Protein AF-A0A168REW3-F1 (afdb_monomer_lite)

Organism: NCBI:txid29557

Radius of gyration: 19.82 Å; chains: 1; bounding box: 59×27×52 Å

Secondary structure (DSSP, 8-state):
-HHHHHHHHHHHHHHHHHHHHHHHHHTHHHH-THHHHHHHHHHHHHHHHHHHHHHHHHHHHTT--------HHHHHHHHHHHHHHHHHHHHHHHHHHTSTT-GGGSHHHHHHH-HHHHHHHHHHHHHHHHHHHHHHHHHHHHHHHHHHHHHHH-

Structure (mmCIF, N/CA/C/O backbone):
data_AF-A0A168REW3-F1
#
_entry.id   AF-A0A168REW3-F1
#
loop_
_atom_site.group_PDB
_atom_site.id
_atom_site.type_symbol
_atom_site.label_atom_id
_atom_site.label_alt_id
_atom_site.label_comp_id
_atom_site.label_asym_id
_atom_site.label_entity_id
_atom_site.label_seq_id
_atom_site.pdbx_PDB_ins_code
_atom_site.Cartn_x
_atom_site.Cartn_y
_atom_site.Cartn_z
_atom_site.occupancy
_atom_site.B_iso_or_equiv
_atom_site.auth_seq_id
_atom_site.auth_comp_id
_atom_site.auth_asym_id
_atom_site.auth_atom_id
_atom_site.pdbx_PDB_model_num
ATOM 1 N N . MET A 1 1 ? -13.658 -4.421 22.763 1.00 52.97 1 MET A N 1
ATOM 2 C CA . MET A 1 1 ? -13.792 -3.219 21.901 1.00 52.97 1 MET A CA 1
ATOM 3 C C . MET A 1 1 ? -12.731 -3.163 20.799 1.00 52.97 1 MET A C 1
ATOM 5 O O . MET A 1 1 ? -13.101 -2.923 19.658 1.00 52.97 1 MET A O 1
ATOM 9 N N . GLU A 1 2 ? -11.450 -3.425 21.090 1.00 62.28 2 GLU A N 1
ATOM 10 C CA . GLU A 1 2 ? -10.376 -3.438 20.073 1.00 62.28 2 GLU A CA 1
ATOM 11 C C . GLU A 1 2 ? -10.539 -4.540 19.018 1.00 62.28 2 GLU A C 1
ATOM 13 O O . GLU A 1 2 ? -10.395 -4.262 17.834 1.00 62.28 2 GLU A O 1
ATOM 18 N N . TYR A 1 3 ? -10.967 -5.745 19.410 1.00 66.31 3 TYR A N 1
ATOM 19 C CA . TYR A 1 3 ? -11.203 -6.851 18.470 1.00 66.31 3 TYR A CA 1
ATOM 20 C C . TYR A 1 3 ? -12.269 -6.532 17.401 1.00 66.31 3 TYR A C 1
ATOM 22 O O . TYR A 1 3 ? -12.079 -6.774 16.212 1.00 66.31 3 TYR A O 1
ATOM 30 N N . GLN A 1 4 ? -13.377 -5.892 17.798 1.00 73.06 4 GLN A N 1
ATOM 31 C CA . GLN A 1 4 ? -14.412 -5.454 16.851 1.00 73.06 4 GLN A CA 1
ATOM 32 C C . GLN A 1 4 ? -13.923 -4.342 15.914 1.00 73.06 4 GLN A C 1
ATOM 34 O O . GLN A 1 4 ? -14.399 -4.231 14.784 1.00 73.06 4 GLN A O 1
ATOM 39 N N . PHE A 1 5 ? -12.992 -3.504 16.376 1.00 75.44 5 PHE A N 1
ATOM 40 C CA . PHE A 1 5 ? -12.370 -2.483 15.543 1.00 75.44 5 PHE A CA 1
ATOM 41 C C . PHE A 1 5 ? -11.399 -3.115 14.537 1.00 75.44 5 PHE A C 1
ATOM 43 O O . PHE A 1 5 ? -11.507 -2.823 13.350 1.00 75.44 5 PHE A O 1
ATOM 50 N N . ALA A 1 6 ? -10.550 -4.050 14.971 1.00 74.69 6 ALA A N 1
ATOM 51 C CA . ALA A 1 6 ? -9.638 -4.792 14.100 1.00 74.69 6 ALA A CA 1
ATOM 52 C C . ALA A 1 6 ? -10.386 -5.526 12.971 1.00 74.69 6 ALA A C 1
ATOM 54 O O . ALA A 1 6 ? -10.040 -5.367 11.803 1.00 74.69 6 ALA A O 1
ATOM 55 N N . ASN A 1 7 ? -11.490 -6.216 13.280 1.00 81.50 7 ASN A N 1
ATOM 56 C CA . ASN A 1 7 ? -12.309 -6.882 12.259 1.00 81.50 7 ASN A CA 1
ATOM 57 C C . ASN A 1 7 ? -12.913 -5.904 11.238 1.00 81.50 7 ASN A C 1
ATOM 59 O O . ASN A 1 7 ? -13.035 -6.234 10.059 1.00 81.50 7 ASN A O 1
ATOM 63 N N . LYS A 1 8 ? -13.284 -4.687 11.660 1.00 83.44 8 LYS A N 1
ATOM 64 C CA . LYS A 1 8 ? -13.751 -3.643 10.733 1.00 83.44 8 LYS A CA 1
ATOM 65 C C . LYS A 1 8 ? -12.624 -3.139 9.833 1.00 83.44 8 LYS A C 1
ATOM 67 O O . LYS A 1 8 ? -12.863 -2.962 8.643 1.00 83.44 8 LYS A O 1
ATOM 72 N N . VAL A 1 9 ? -11.422 -2.946 10.380 1.00 83.69 9 VAL A N 1
ATOM 73 C CA . VAL A 1 9 ? -10.236 -2.551 9.603 1.00 83.69 9 VAL A CA 1
ATOM 74 C C . VAL A 1 9 ? -9.932 -3.596 8.531 1.00 83.69 9 VAL A C 1
ATOM 76 O O . VAL A 1 9 ? -9.789 -3.225 7.373 1.00 83.69 9 VAL A O 1
ATOM 79 N N . VAL A 1 10 ? -9.928 -4.889 8.875 1.00 86.44 10 VAL A N 1
ATOM 80 C CA . VAL A 1 10 ? -9.691 -5.982 7.912 1.00 86.44 10 VAL A CA 1
ATOM 81 C C . VAL A 1 10 ? -10.729 -5.978 6.786 1.00 86.44 10 VAL A C 1
ATOM 83 O O . VAL A 1 10 ? -10.368 -6.095 5.620 1.00 86.44 10 VAL A O 1
ATOM 86 N N . LYS A 1 11 ? -12.019 -5.793 7.098 1.00 87.69 11 LYS A N 1
ATOM 87 C CA . LYS A 1 11 ? -13.067 -5.717 6.063 1.00 87.69 11 LYS A CA 1
ATOM 88 C C . LYS A 1 11 ? -12.868 -4.531 5.119 1.00 87.69 11 LYS A C 1
ATOM 90 O O . LYS A 1 11 ? -12.957 -4.698 3.909 1.00 87.69 11 LYS A O 1
ATOM 95 N N . ILE A 1 12 ? -12.586 -3.348 5.668 1.00 88.50 12 ILE A N 1
ATOM 96 C CA . ILE A 1 12 ? -12.313 -2.141 4.872 1.00 88.50 12 ILE A CA 1
ATOM 97 C C . ILE A 1 12 ? -11.069 -2.348 4.012 1.00 88.50 12 ILE A C 1
ATOM 99 O O . ILE A 1 12 ? -11.073 -1.978 2.844 1.00 88.50 12 ILE A O 1
ATOM 103 N N . TYR A 1 13 ? -10.039 -2.978 4.573 1.00 88.81 13 TYR A N 1
ATOM 104 C CA . TYR A 1 13 ? -8.816 -3.311 3.868 1.00 88.81 13 TYR A CA 1
ATOM 105 C C . TYR A 1 13 ? -9.076 -4.216 2.662 1.00 88.81 13 TYR A C 1
ATOM 107 O O . TYR A 1 13 ? -8.641 -3.891 1.568 1.00 88.81 13 TYR A O 1
ATOM 115 N N . LEU A 1 14 ? -9.841 -5.299 2.821 1.00 89.44 14 LEU A N 1
ATOM 116 C CA . LEU A 1 14 ? -10.166 -6.202 1.710 1.00 89.44 14 LEU A CA 1
ATOM 117 C C . LEU A 1 14 ? -10.931 -5.493 0.587 1.00 89.44 14 LEU A C 1
ATOM 119 O O . LEU A 1 14 ? -10.592 -5.656 -0.583 1.00 89.44 14 LEU A O 1
ATOM 123 N N . ILE A 1 15 ? -11.927 -4.676 0.940 1.00 90.62 15 ILE A N 1
ATOM 124 C CA . ILE A 1 15 ? -12.692 -3.889 -0.037 1.00 90.62 15 ILE A CA 1
ATOM 125 C C . ILE A 1 15 ? -11.769 -2.897 -0.756 1.00 90.62 15 ILE A C 1
ATOM 127 O O . ILE A 1 15 ? -11.807 -2.793 -1.978 1.00 90.62 15 ILE A O 1
ATOM 131 N N . TRP A 1 16 ? -10.912 -2.200 -0.009 1.00 88.88 16 TRP A N 1
ATOM 132 C CA . TRP A 1 16 ? -9.939 -1.257 -0.556 1.00 88.88 16 TRP A CA 1
ATOM 133 C C . TRP A 1 16 ? -8.962 -1.938 -1.518 1.00 88.88 16 TRP A C 1
ATOM 135 O O . TRP A 1 16 ? -8.756 -1.455 -2.628 1.00 88.88 16 TRP A O 1
ATOM 145 N N . THR A 1 17 ? -8.403 -3.081 -1.125 1.00 90.31 17 THR A N 1
ATOM 146 C CA . THR A 1 17 ? -7.491 -3.867 -1.958 1.00 90.31 17 THR A CA 1
ATOM 147 C C . THR A 1 17 ? -8.173 -4.327 -3.241 1.00 90.31 17 THR A C 1
ATOM 149 O O . THR A 1 17 ? -7.580 -4.201 -4.305 1.00 90.31 17 THR A O 1
ATOM 152 N N . LEU A 1 18 ? -9.429 -4.782 -3.182 1.00 90.56 18 LEU A N 1
ATOM 153 C CA . LEU A 1 18 ? -10.188 -5.152 -4.381 1.00 90.56 18 LEU A CA 1
ATOM 154 C C . LEU A 1 18 ? -10.409 -3.961 -5.319 1.00 90.56 18 LEU A C 1
ATOM 156 O O . LEU A 1 18 ? -10.175 -4.087 -6.517 1.00 90.56 18 LEU A O 1
ATOM 160 N N . ILE A 1 19 ? -10.801 -2.801 -4.784 1.00 90.75 19 ILE A N 1
ATOM 161 C CA . ILE A 1 19 ? -11.002 -1.583 -5.584 1.00 90.75 19 ILE A CA 1
ATOM 162 C C . ILE A 1 19 ? -9.716 -1.219 -6.330 1.00 90.75 19 ILE A C 1
ATOM 164 O O . ILE A 1 19 ? -9.742 -1.017 -7.541 1.00 90.75 19 ILE A O 1
ATOM 168 N N . TRP A 1 20 ? -8.581 -1.180 -5.633 1.00 89.06 20 TRP A N 1
ATOM 169 C CA . TRP A 1 20 ? -7.310 -0.817 -6.258 1.00 89.06 20 TRP A CA 1
ATOM 170 C C . TRP A 1 20 ? -6.755 -1.892 -7.182 1.00 89.06 20 TRP A C 1
ATOM 172 O O . TRP A 1 20 ? -6.177 -1.542 -8.204 1.00 89.06 20 TRP A O 1
ATOM 182 N N . ALA A 1 21 ? -6.972 -3.174 -6.891 1.00 86.94 21 ALA A N 1
ATOM 183 C CA . ALA A 1 21 ? -6.612 -4.250 -7.808 1.00 86.94 21 ALA A CA 1
ATOM 184 C C . ALA A 1 21 ? -7.369 -4.121 -9.140 1.00 86.94 21 ALA A C 1
ATOM 186 O O . ALA A 1 21 ? -6.761 -4.258 -10.197 1.00 86.94 21 ALA A O 1
ATOM 187 N N . VAL A 1 22 ? -8.664 -3.781 -9.099 1.00 88.62 22 VAL A N 1
ATOM 188 C CA . VAL A 1 22 ? -9.464 -3.518 -10.308 1.00 88.62 22 VAL A CA 1
ATOM 189 C C . VAL A 1 22 ? -8.978 -2.262 -11.033 1.00 88.62 22 VAL A C 1
ATOM 191 O O . VAL A 1 22 ? -8.849 -2.290 -12.252 1.00 88.62 22 VAL A O 1
ATOM 194 N N . ILE A 1 23 ? -8.664 -1.181 -10.308 1.00 87.50 23 ILE A N 1
ATOM 195 C CA . ILE A 1 23 ? -8.119 0.048 -10.910 1.00 87.50 23 ILE A CA 1
ATOM 196 C C . ILE A 1 23 ? -6.778 -0.235 -11.594 1.00 87.50 23 ILE A C 1
ATOM 198 O O . ILE A 1 23 ? -6.606 0.118 -12.749 1.00 87.50 23 ILE A O 1
ATOM 202 N N . PHE A 1 24 ? -5.828 -0.901 -10.937 1.00 84.75 24 PHE A N 1
ATOM 203 C CA . PHE A 1 24 ? -4.556 -1.244 -11.581 1.00 84.75 24 PHE A CA 1
ATOM 204 C C . PHE A 1 24 ? -4.739 -2.240 -12.731 1.00 84.75 24 PHE A C 1
ATOM 206 O O . PHE A 1 24 ? -4.022 -2.151 -13.723 1.00 84.75 24 PHE A O 1
ATOM 213 N N . GLY A 1 25 ? -5.733 -3.127 -12.640 1.00 83.62 25 GLY A N 1
ATOM 214 C CA . GLY A 1 25 ? -6.105 -4.043 -13.714 1.00 83.62 25 GLY A CA 1
ATOM 215 C C . GLY A 1 25 ? -6.730 -3.350 -14.924 1.00 83.62 25 GLY A C 1
ATOM 216 O O . GLY A 1 25 ? -6.542 -3.812 -16.042 1.00 83.62 25 GLY A O 1
ATOM 217 N N . SER A 1 26 ? -7.415 -2.214 -14.766 1.00 84.00 26 SER A N 1
ATOM 218 C CA . SER A 1 26 ? -7.930 -1.465 -15.921 1.00 84.00 26 SER A CA 1
ATOM 219 C C . SER A 1 26 ? -6.816 -0.771 -16.714 1.00 84.00 26 SER A C 1
ATOM 221 O O . SER A 1 26 ? -6.962 -0.563 -17.917 1.00 84.00 26 SER A O 1
ATOM 223 N N . PHE A 1 27 ? -5.668 -0.503 -16.083 1.00 80.38 27 PHE A N 1
ATOM 224 C CA . PHE A 1 27 ? -4.451 -0.026 -16.750 1.00 80.38 27 PHE A CA 1
ATOM 225 C C . PHE A 1 27 ? -3.636 -1.145 -17.419 1.00 80.38 27 PHE A C 1
ATOM 227 O O . PHE A 1 27 ? -2.532 -0.886 -17.901 1.00 80.38 27 PHE A O 1
ATOM 234 N N . TYR A 1 28 ? -4.181 -2.364 -17.503 1.00 70.81 28 TYR A N 1
ATOM 235 C CA . TYR A 1 28 ? -3.519 -3.517 -18.111 1.00 70.81 28 TYR A CA 1
ATOM 236 C C . TYR A 1 28 ? -2.994 -3.237 -19.527 1.00 70.81 28 TYR A C 1
ATOM 238 O O . TYR A 1 28 ? -1.849 -3.554 -19.834 1.00 70.81 28 TYR A O 1
ATOM 246 N N . PHE A 1 29 ? -3.783 -2.544 -20.352 1.00 63.28 29 PHE A N 1
ATOM 247 C CA . PHE A 1 29 ? -3.401 -2.177 -21.722 1.00 63.28 29 PHE A CA 1
ATOM 248 C C . PHE A 1 29 ? -2.190 -1.236 -21.823 1.00 63.28 29 PHE A C 1
ATOM 250 O O . PHE A 1 29 ? -1.594 -1.135 -22.891 1.00 63.28 29 PHE A O 1
ATOM 257 N N . LEU A 1 30 ? -1.847 -0.511 -20.754 1.00 61.34 30 LEU A N 1
ATOM 258 C CA . LEU A 1 30 ? -0.810 0.523 -20.777 1.00 61.34 30 LEU A CA 1
ATOM 259 C C . LEU A 1 30 ? 0.529 0.050 -20.196 1.00 61.34 30 LEU A C 1
ATOM 261 O O . LEU A 1 30 ? 1.566 0.599 -20.560 1.00 61.34 30 LEU A O 1
ATOM 265 N N . LEU A 1 31 ? 0.520 -0.908 -19.264 1.00 62.84 31 LEU A N 1
ATOM 266 C CA . LEU A 1 31 ? 1.654 -1.161 -18.361 1.00 62.84 31 LEU A CA 1
ATOM 267 C C . LEU A 1 31 ? 1.824 -2.652 -17.961 1.00 62.84 31 LEU A C 1
ATOM 269 O O . LEU A 1 31 ? 2.554 -2.947 -17.012 1.00 62.84 31 LEU A O 1
ATOM 273 N N . ASP A 1 32 ? 1.199 -3.582 -18.700 1.00 66.44 32 ASP A N 1
ATOM 274 C CA . ASP A 1 32 ? 1.231 -5.048 -18.505 1.00 66.44 32 ASP A CA 1
ATOM 275 C C . ASP A 1 32 ? 0.651 -5.546 -17.151 1.00 66.44 32 ASP A C 1
ATOM 277 O O . ASP A 1 32 ? 0.369 -4.774 -16.231 1.00 66.44 32 ASP A O 1
ATOM 281 N N . GLU A 1 33 ? 0.482 -6.872 -16.986 1.00 71.31 33 GLU A N 1
ATOM 282 C CA . GLU A 1 33 ? -0.067 -7.521 -15.760 1.00 71.31 33 GLU A CA 1
ATOM 283 C C . GLU A 1 33 ? 0.762 -7.228 -14.497 1.00 71.31 33 GLU A C 1
ATOM 285 O O . GLU A 1 33 ? 0.324 -7.408 -13.355 1.00 71.31 33 GLU A O 1
ATOM 290 N N . SER A 1 34 ? 1.988 -6.760 -14.711 1.00 78.19 34 SER A N 1
ATOM 291 C CA . SER A 1 34 ? 3.006 -6.565 -13.694 1.00 78.19 34 SER A CA 1
ATOM 292 C C . SER A 1 34 ? 2.630 -5.521 -12.627 1.00 78.19 34 SER A C 1
ATOM 294 O O . SER A 1 34 ? 3.030 -5.663 -11.469 1.00 78.19 34 SER A O 1
ATOM 296 N N . LEU A 1 35 ? 1.764 -4.554 -12.960 1.00 80.06 35 LEU A N 1
ATOM 297 C CA . LEU A 1 35 ? 1.217 -3.577 -12.008 1.00 80.06 35 LEU A CA 1
ATOM 298 C C . LEU A 1 35 ? 0.334 -4.216 -10.934 1.00 80.06 35 LEU A C 1
ATOM 300 O O . LEU A 1 35 ? 0.455 -3.912 -9.745 1.00 80.06 35 LEU A O 1
ATOM 304 N N . VAL A 1 36 ? -0.590 -5.079 -11.364 1.00 85.31 36 VAL A N 1
ATOM 305 C CA . VAL A 1 36 ? -1.555 -5.730 -10.471 1.00 85.31 36 VAL A CA 1
ATOM 306 C C . VAL A 1 36 ? -0.810 -6.668 -9.539 1.00 85.31 36 VAL A C 1
ATOM 308 O O . VAL A 1 36 ? -1.048 -6.654 -8.332 1.00 85.31 36 VAL A O 1
ATOM 311 N N . LEU A 1 37 ? 0.146 -7.425 -10.081 1.00 83.62 37 LEU A N 1
ATOM 312 C CA . LEU A 1 37 ? 1.009 -8.302 -9.298 1.00 83.62 37 LEU A CA 1
ATOM 313 C C . LEU A 1 37 ? 1.827 -7.515 -8.270 1.00 83.62 37 LEU A C 1
ATOM 315 O O . LEU A 1 37 ? 1.815 -7.874 -7.093 1.00 83.62 37 LEU A O 1
ATOM 319 N N . GLY A 1 38 ? 2.465 -6.412 -8.674 1.00 84.88 38 GLY A N 1
ATOM 320 C CA . GLY A 1 38 ? 3.209 -5.538 -7.765 1.00 84.88 38 GLY A CA 1
ATOM 321 C C . GLY A 1 38 ? 2.343 -5.064 -6.598 1.00 84.88 38 GLY A C 1
ATOM 322 O O . GLY A 1 38 ? 2.699 -5.260 -5.432 1.00 84.88 38 GLY A O 1
ATOM 323 N N . PHE A 1 39 ? 1.158 -4.528 -6.901 1.00 89.19 39 PHE A N 1
ATOM 324 C CA . PHE A 1 39 ? 0.199 -4.090 -5.889 1.00 89.19 39 PHE A CA 1
ATOM 325 C C . PHE A 1 39 ? -0.254 -5.220 -4.956 1.00 89.19 39 PHE A C 1
ATOM 327 O O . PHE A 1 39 ? -0.211 -5.054 -3.735 1.00 89.19 39 PHE A O 1
ATOM 334 N 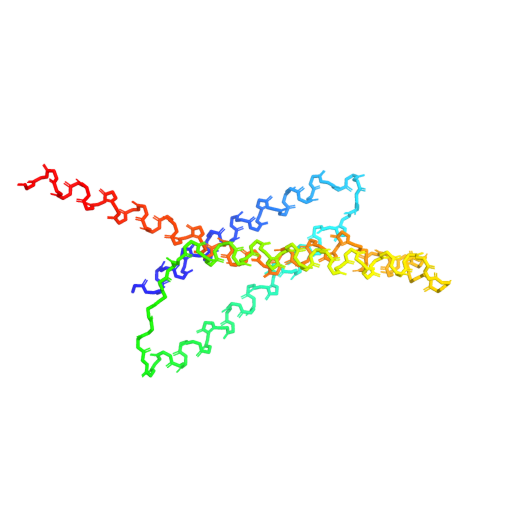N . LEU A 1 40 ? -0.680 -6.362 -5.503 1.00 88.69 40 LEU A N 1
ATOM 335 C CA . LEU A 1 40 ? -1.203 -7.483 -4.720 1.00 88.69 40 LEU A CA 1
ATOM 336 C C . LEU A 1 40 ? -0.141 -8.088 -3.800 1.00 88.69 40 LEU A C 1
ATOM 338 O O . LEU A 1 40 ? -0.451 -8.397 -2.650 1.00 88.69 40 LEU A O 1
ATOM 342 N N . ILE A 1 41 ? 1.108 -8.203 -4.261 1.00 87.62 41 ILE A N 1
ATOM 343 C CA . ILE A 1 41 ? 2.230 -8.661 -3.429 1.00 87.62 41 ILE A CA 1
ATOM 344 C C . ILE A 1 41 ? 2.459 -7.676 -2.279 1.00 87.62 41 ILE A C 1
ATOM 346 O O . ILE A 1 41 ? 2.557 -8.089 -1.121 1.00 87.62 41 ILE A O 1
ATOM 350 N N . GLY A 1 42 ? 2.488 -6.372 -2.571 1.00 87.56 42 GLY A N 1
ATOM 351 C CA . GLY A 1 42 ? 2.626 -5.335 -1.549 1.00 87.56 42 GLY A CA 1
ATOM 352 C C . GLY A 1 42 ? 1.498 -5.383 -0.517 1.00 87.56 42 GLY A C 1
ATOM 353 O O . GLY A 1 42 ? 1.750 -5.335 0.687 1.00 87.56 42 GLY A O 1
ATOM 354 N N . ALA A 1 43 ? 0.258 -5.542 -0.977 1.00 88.44 43 ALA A N 1
ATOM 355 C CA . ALA A 1 43 ? -0.921 -5.666 -0.128 1.00 88.44 43 ALA A CA 1
ATOM 356 C C . ALA A 1 43 ? -0.871 -6.931 0.752 1.00 88.44 43 ALA A C 1
ATOM 358 O O . ALA A 1 43 ? -1.030 -6.860 1.972 1.00 88.44 43 ALA A O 1
ATOM 359 N N . ALA A 1 44 ? -0.567 -8.092 0.173 1.00 87.75 44 ALA A N 1
ATOM 360 C CA . ALA A 1 44 ? -0.417 -9.334 0.928 1.00 87.75 44 ALA A CA 1
ATOM 361 C C . ALA A 1 44 ? 0.651 -9.201 2.026 1.00 87.75 44 ALA A C 1
ATOM 363 O O . ALA A 1 44 ? 0.424 -9.585 3.175 1.00 87.75 44 ALA A O 1
ATOM 364 N N . LEU A 1 45 ? 1.784 -8.576 1.706 1.00 87.62 45 LEU A N 1
ATOM 365 C CA . LEU A 1 45 ? 2.859 -8.336 2.661 1.00 87.62 45 LEU A CA 1
ATOM 366 C C . LEU A 1 45 ? 2.430 -7.361 3.771 1.00 87.62 45 LEU A C 1
ATOM 368 O O . LEU A 1 45 ? 2.717 -7.606 4.944 1.00 87.62 45 LEU A O 1
ATOM 372 N N . ALA A 1 46 ? 1.671 -6.309 3.445 1.00 87.38 46 ALA A N 1
ATOM 373 C CA . ALA A 1 46 ? 1.084 -5.406 4.438 1.00 87.38 46 ALA A CA 1
ATOM 374 C C . ALA A 1 46 ? 0.164 -6.145 5.420 1.00 87.38 46 ALA A C 1
ATOM 376 O O . ALA A 1 46 ? 0.224 -5.909 6.630 1.00 87.38 46 ALA A O 1
ATOM 377 N N . TYR A 1 47 ? -0.663 -7.060 4.909 1.00 86.25 47 TYR A N 1
ATOM 378 C CA . TYR A 1 47 ? -1.553 -7.888 5.718 1.00 86.25 47 TYR A CA 1
ATOM 379 C C . TYR A 1 47 ? -0.774 -8.816 6.661 1.00 86.25 47 TYR A C 1
ATOM 381 O O . TYR A 1 47 ? -1.093 -8.905 7.849 1.00 86.25 47 TYR A O 1
ATOM 389 N N . VAL A 1 48 ? 0.295 -9.451 6.173 1.00 83.38 48 VAL A N 1
ATOM 390 C CA . VAL A 1 48 ? 1.188 -10.276 7.004 1.00 83.38 48 VAL A CA 1
ATOM 391 C C . VAL A 1 48 ? 1.855 -9.434 8.093 1.00 83.38 48 VAL A C 1
ATOM 393 O O . VAL A 1 48 ? 1.793 -9.803 9.267 1.00 83.38 48 VAL A O 1
ATOM 396 N N . ILE A 1 49 ? 2.425 -8.273 7.746 1.00 82.25 49 ILE A N 1
ATOM 397 C CA . ILE A 1 49 ? 3.021 -7.344 8.721 1.00 82.25 49 ILE A CA 1
ATOM 398 C C . ILE A 1 49 ? 1.996 -6.944 9.780 1.00 82.25 49 ILE A C 1
ATOM 400 O O . ILE A 1 49 ? 2.331 -6.877 10.962 1.00 82.25 49 ILE A O 1
ATOM 404 N N . PHE A 1 50 ? 0.754 -6.664 9.384 1.00 80.75 50 PHE A N 1
ATOM 405 C CA . PHE A 1 50 ? -0.294 -6.327 10.336 1.00 80.75 50 PHE A CA 1
ATOM 406 C C . PHE A 1 50 ? -0.583 -7.476 11.298 1.00 80.75 50 PHE A C 1
ATOM 408 O O . PHE A 1 50 ? -0.622 -7.242 12.502 1.00 80.75 50 PHE A O 1
ATOM 415 N N . ASN A 1 51 ? -0.741 -8.704 10.805 1.00 76.56 51 ASN A N 1
ATOM 416 C CA . ASN A 1 51 ? -0.982 -9.856 11.671 1.00 76.56 51 ASN A CA 1
ATOM 417 C C . ASN A 1 51 ? 0.182 -10.084 12.643 1.00 76.56 51 ASN A C 1
ATOM 419 O O . ASN A 1 51 ? -0.055 -10.290 13.832 1.00 76.56 51 ASN A O 1
ATOM 423 N N . LEU A 1 52 ? 1.428 -9.939 12.183 1.00 76.19 52 LEU A N 1
ATOM 424 C CA . LEU A 1 52 ? 2.614 -10.003 13.044 1.00 76.19 52 LEU A CA 1
ATOM 425 C C . LEU A 1 52 ? 2.622 -8.887 14.098 1.00 76.19 52 LEU A C 1
ATOM 427 O O . LEU A 1 52 ? 2.888 -9.138 15.277 1.00 76.19 52 LEU A O 1
ATOM 431 N N . LYS A 1 53 ? 2.278 -7.655 13.705 1.00 75.62 53 LYS A N 1
ATOM 432 C CA . LYS A 1 53 ? 2.112 -6.527 14.632 1.00 75.62 53 LYS A CA 1
ATOM 433 C C . LYS A 1 53 ? 0.994 -6.786 15.629 1.00 75.62 53 LYS A C 1
ATOM 435 O O . LYS A 1 53 ? 1.162 -6.475 16.794 1.00 75.62 53 LYS A O 1
ATOM 440 N N . GLN A 1 54 ? -0.124 -7.369 15.217 1.00 70.06 54 GLN A N 1
ATOM 441 C CA . GLN A 1 54 ? -1.235 -7.658 16.115 1.00 70.06 54 GLN A CA 1
ATOM 442 C C . GLN A 1 54 ? -0.883 -8.784 17.092 1.00 70.06 54 GLN A C 1
ATOM 444 O O . GLN A 1 54 ? -1.236 -8.695 18.262 1.00 70.06 54 GLN A O 1
ATOM 449 N N . MET A 1 55 ? -0.153 -9.812 16.652 1.00 69.44 55 MET A N 1
ATOM 450 C CA . MET A 1 55 ? 0.360 -10.875 17.521 1.00 69.44 55 MET A CA 1
ATOM 451 C C . MET A 1 55 ? 1.327 -10.324 18.574 1.00 69.44 55 MET A C 1
ATOM 453 O O . MET A 1 55 ? 1.143 -10.574 19.763 1.00 69.44 55 MET A O 1
ATOM 457 N N . THR A 1 56 ? 2.308 -9.519 18.156 1.00 69.62 56 THR A N 1
ATOM 458 C CA . THR A 1 56 ? 3.258 -8.863 19.074 1.00 69.62 56 THR A CA 1
ATOM 459 C C . THR A 1 56 ? 2.562 -7.862 19.992 1.00 69.62 56 THR A C 1
ATOM 461 O O . THR A 1 56 ? 2.819 -7.847 21.191 1.00 69.62 56 THR A O 1
ATOM 464 N N . LEU A 1 57 ? 1.622 -7.073 19.472 1.00 63.06 57 LEU A N 1
ATOM 465 C CA . LEU A 1 57 ? 0.829 -6.134 20.258 1.00 63.06 57 LEU A CA 1
ATOM 466 C C . LEU A 1 57 ? -0.060 -6.867 21.264 1.00 63.06 57 LEU A C 1
ATOM 468 O O . LEU A 1 57 ? -0.126 -6.429 22.396 1.00 63.06 57 LEU A O 1
ATOM 472 N N . ASN A 1 58 ? -0.702 -7.982 20.918 1.00 63.19 58 ASN A N 1
ATOM 473 C CA . ASN A 1 58 ? -1.492 -8.774 21.868 1.00 63.19 58 ASN A CA 1
ATOM 474 C C . ASN A 1 58 ? -0.602 -9.400 22.955 1.00 63.19 58 ASN A C 1
ATOM 476 O O . ASN A 1 58 ? -0.990 -9.434 24.121 1.00 63.19 58 ASN A O 1
ATOM 480 N N . TRP A 1 59 ? 0.608 -9.835 22.593 1.00 65.25 59 TRP A N 1
ATOM 481 C CA . TRP A 1 59 ? 1.610 -10.319 23.544 1.00 65.25 59 TRP A CA 1
ATOM 482 C C . TRP A 1 59 ? 2.048 -9.218 24.528 1.00 65.25 59 TRP A C 1
ATOM 484 O O . TRP A 1 59 ? 2.115 -9.459 25.731 1.00 65.25 59 TRP A O 1
ATOM 494 N N . VAL A 1 60 ? 2.246 -7.987 24.043 1.00 56.22 60 VAL A N 1
ATOM 495 C CA . VAL A 1 60 ? 2.636 -6.820 24.858 1.00 56.22 60 VAL A CA 1
ATOM 496 C C . VAL A 1 60 ? 1.454 -6.195 25.618 1.00 56.22 60 VAL A C 1
ATOM 498 O O . VAL A 1 60 ? 1.605 -5.781 26.762 1.00 56.22 60 VAL A O 1
ATOM 501 N N . LEU A 1 61 ? 0.261 -6.113 25.027 1.00 51.06 61 LEU A N 1
ATOM 502 C CA . LEU A 1 61 ? -0.948 -5.522 25.623 1.00 51.06 61 LEU A CA 1
ATOM 503 C C . LEU A 1 61 ? -1.567 -6.409 26.700 1.00 51.06 61 LEU A C 1
ATOM 505 O O . LEU A 1 61 ? -2.250 -5.877 27.577 1.00 51.06 61 LEU A O 1
ATOM 509 N N . ASN A 1 62 ? -1.249 -7.709 26.721 1.00 54.38 62 ASN A N 1
ATOM 510 C CA . ASN A 1 62 ? -1.412 -8.525 27.926 1.00 54.38 62 ASN A CA 1
ATOM 511 C C . ASN A 1 62 ? -0.686 -7.918 29.146 1.00 54.38 62 ASN A C 1
ATOM 513 O O . ASN A 1 62 ? -0.950 -8.337 30.268 1.00 54.38 62 ASN A O 1
ATOM 517 N N . GLN A 1 63 ? 0.167 -6.900 28.957 1.00 51.25 63 GLN A N 1
ATOM 518 C CA . GLN A 1 63 ? 0.833 -6.165 30.028 1.00 51.25 63 GLN A CA 1
ATOM 519 C C . GLN A 1 63 ? 0.379 -4.704 30.241 1.00 51.25 63 GLN A C 1
ATOM 521 O O . GLN A 1 63 ? 0.715 -4.162 31.291 1.00 51.25 63 GLN A O 1
ATOM 526 N N . LYS A 1 64 ? -0.384 -4.037 29.346 1.00 44.72 64 LYS A N 1
ATOM 527 C CA . LYS A 1 64 ? -0.978 -2.686 29.593 1.00 44.72 64 LYS A CA 1
ATOM 528 C C . LYS A 1 64 ? -1.923 -2.211 28.474 1.00 44.72 64 LYS A C 1
ATOM 530 O O . LYS A 1 64 ? -1.648 -2.427 27.307 1.00 44.72 64 LYS A O 1
ATOM 535 N N . LYS A 1 65 ? -2.992 -1.467 28.815 1.00 42.88 65 LYS A N 1
ATOM 536 C CA . LYS A 1 65 ? -3.965 -0.870 27.864 1.00 42.88 65 LYS A CA 1
ATOM 537 C C . LYS A 1 65 ? -3.396 0.369 27.153 1.00 42.88 65 LYS A C 1
ATOM 539 O O . LYS A 1 65 ? -3.326 1.436 27.760 1.00 42.88 65 LYS A O 1
ATOM 544 N N . PHE A 1 66 ? -3.069 0.270 25.865 1.00 44.06 66 PHE A N 1
ATOM 545 C CA . PHE A 1 66 ? -2.666 1.420 25.045 1.00 44.06 66 PHE A CA 1
ATOM 546 C C . PHE A 1 66 ? -3.865 1.985 24.268 1.00 44.06 66 PHE A C 1
ATOM 548 O O . PHE A 1 66 ? -4.608 1.240 23.643 1.00 44.06 66 PHE A O 1
ATOM 555 N N . ARG A 1 67 ? -4.078 3.308 24.286 1.00 45.38 67 ARG A N 1
ATOM 556 C CA . ARG A 1 67 ? -5.146 3.968 23.510 1.00 45.38 67 ARG A CA 1
ATOM 557 C C . ARG A 1 67 ? -4.533 4.779 22.373 1.00 45.38 67 ARG A C 1
ATOM 559 O O . ARG A 1 67 ? -3.909 5.807 22.614 1.00 45.38 67 ARG A O 1
ATOM 566 N N . PHE A 1 68 ? -4.745 4.346 21.132 1.00 46.66 68 PHE A N 1
ATOM 567 C CA . PHE A 1 68 ? -4.312 5.089 19.946 1.00 46.66 68 PHE A CA 1
ATOM 568 C C . PHE A 1 68 ? -5.254 6.280 19.699 1.00 46.66 68 PHE A C 1
ATOM 570 O O . PHE A 1 68 ? -6.454 6.094 19.489 1.00 46.66 68 PHE A O 1
ATOM 577 N N . LYS A 1 69 ? -4.731 7.513 19.734 1.00 45.53 69 LYS A N 1
ATOM 578 C CA . LYS A 1 69 ? -5.502 8.737 19.457 1.00 45.53 69 LYS A CA 1
ATOM 579 C C . LYS A 1 69 ? -5.080 9.293 18.100 1.00 45.53 69 LYS A C 1
ATOM 581 O O . LYS A 1 69 ? -3.962 9.767 17.934 1.00 45.53 69 LYS A O 1
ATOM 586 N N . LEU A 1 70 ? -5.980 9.219 17.123 1.00 46.78 70 LEU A N 1
ATOM 587 C CA . LEU A 1 70 ? -5.728 9.734 15.780 1.00 46.78 70 LEU A CA 1
ATOM 588 C C . LEU A 1 70 ? -5.746 11.259 15.750 1.00 46.78 70 LEU A C 1
ATOM 590 O O . LEU A 1 70 ? -6.748 11.893 16.088 1.00 46.78 70 LEU A O 1
ATOM 594 N N . ASN A 1 71 ? -4.631 11.826 15.301 1.00 60.12 71 ASN A N 1
ATOM 595 C CA . ASN A 1 71 ? -4.462 13.245 15.028 1.00 60.12 71 ASN A CA 1
ATOM 596 C C . ASN A 1 71 ? -4.376 13.445 13.506 1.00 60.12 71 ASN A C 1
ATOM 598 O O . ASN A 1 71 ? -3.770 12.620 12.822 1.00 60.12 71 ASN A O 1
ATOM 602 N N . SER A 1 72 ? -4.943 14.527 12.966 1.00 58.75 72 SER A N 1
ATOM 603 C CA . SER A 1 72 ? -4.886 14.862 11.528 1.00 58.75 72 SER A CA 1
ATOM 604 C C . SER A 1 72 ? -3.450 14.926 10.995 1.00 58.75 72 SER A C 1
ATOM 606 O O . SER A 1 72 ? -3.197 14.607 9.836 1.00 58.75 72 SER A O 1
ATOM 608 N N . ARG A 1 73 ? -2.490 15.222 11.879 1.00 67.12 73 ARG A N 1
ATOM 609 C CA . ARG A 1 73 ? -1.047 15.157 11.611 1.00 67.12 73 ARG A CA 1
ATOM 610 C C . ARG A 1 73 ? -0.575 13.787 11.116 1.00 67.12 73 ARG A C 1
ATOM 612 O O . ARG A 1 73 ? 0.318 13.734 10.285 1.00 67.12 73 ARG A O 1
ATOM 619 N N . PHE A 1 74 ? -1.177 12.688 11.573 1.00 65.44 74 PHE A N 1
ATOM 620 C CA . PHE A 1 74 ? -0.785 11.336 11.156 1.00 65.44 74 PHE A CA 1
ATOM 621 C C . PHE A 1 74 ? -1.080 11.081 9.672 1.00 65.44 74 PHE A C 1
ATOM 623 O O . PHE A 1 74 ? -0.288 10.465 8.968 1.00 65.44 74 PHE A O 1
ATOM 630 N N . LEU A 1 75 ? -2.208 11.605 9.190 1.00 66.38 75 LEU A N 1
ATOM 631 C CA . LEU A 1 75 ? -2.642 11.488 7.800 1.00 66.38 75 LEU A CA 1
ATOM 632 C C . LEU A 1 75 ? -1.744 12.338 6.880 1.00 66.38 75 LEU A C 1
ATOM 634 O O . LEU A 1 75 ? -1.345 11.891 5.809 1.00 66.38 75 LEU A O 1
ATOM 638 N N . LEU A 1 76 ? -1.338 13.520 7.349 1.00 72.69 76 LEU A N 1
ATOM 639 C CA . LEU A 1 76 ? -0.384 14.381 6.649 1.00 72.69 76 LEU A CA 1
ATOM 640 C C . LEU A 1 76 ? 1.020 13.748 6.583 1.00 72.69 76 LEU A C 1
ATOM 642 O O . LEU A 1 76 ? 1.619 13.709 5.513 1.00 72.69 76 LEU A O 1
ATOM 646 N N . ILE A 1 77 ? 1.510 13.169 7.687 1.00 74.69 77 ILE A N 1
ATOM 647 C CA . ILE A 1 77 ? 2.785 12.425 7.725 1.00 74.69 77 ILE A CA 1
ATOM 648 C C . ILE A 1 77 ? 2.761 11.237 6.755 1.00 74.69 77 ILE A C 1
ATOM 650 O O . ILE A 1 77 ? 3.749 10.988 6.071 1.00 74.69 77 ILE A O 1
ATOM 654 N N . PHE A 1 78 ? 1.637 10.522 6.657 1.00 71.25 78 PHE A N 1
ATOM 655 C CA . PHE A 1 78 ? 1.483 9.429 5.698 1.00 71.25 78 PHE A CA 1
ATOM 656 C C . PHE A 1 78 ? 1.676 9.902 4.249 1.00 71.25 78 PHE A C 1
ATOM 658 O O . PHE A 1 78 ? 2.461 9.303 3.516 1.00 71.25 78 PHE A O 1
ATOM 665 N N . PHE A 1 79 ? 1.016 10.992 3.846 1.00 76.06 79 PHE A N 1
ATOM 666 C CA . PHE A 1 79 ? 1.164 11.533 2.492 1.00 76.06 79 PHE A CA 1
ATOM 667 C C . PHE A 1 79 ? 2.567 12.077 2.216 1.00 76.06 79 PHE A C 1
ATOM 669 O O . PHE A 1 79 ? 3.094 11.851 1.130 1.00 76.06 79 PHE A O 1
ATOM 676 N N . ILE A 1 80 ? 3.200 12.727 3.197 1.00 81.44 80 ILE A N 1
ATOM 677 C CA . ILE A 1 80 ? 4.598 13.161 3.075 1.00 81.44 80 ILE A CA 1
ATOM 678 C C . ILE A 1 80 ? 5.516 11.953 2.861 1.00 81.44 80 ILE A C 1
ATOM 680 O O . ILE A 1 80 ? 6.329 11.968 1.942 1.00 81.44 80 ILE A O 1
ATOM 684 N N . ASN A 1 81 ? 5.361 10.885 3.648 1.00 73.56 81 ASN A N 1
ATOM 685 C CA . ASN A 1 81 ? 6.172 9.677 3.495 1.00 73.56 81 ASN A CA 1
ATOM 686 C C . ASN A 1 81 ? 5.975 9.027 2.120 1.00 73.56 81 ASN A C 1
ATOM 688 O O . ASN A 1 81 ? 6.956 8.641 1.493 1.00 73.56 81 ASN A O 1
ATOM 692 N N . MET A 1 82 ? 4.734 8.955 1.625 1.00 74.88 82 MET A N 1
ATOM 693 C CA . MET A 1 82 ? 4.445 8.483 0.265 1.00 74.88 82 MET A CA 1
ATOM 694 C C . MET A 1 82 ? 5.171 9.321 -0.792 1.00 74.88 82 MET A C 1
ATOM 696 O O . MET A 1 82 ? 5.763 8.765 -1.713 1.00 74.88 82 MET A O 1
ATOM 700 N N . LEU A 1 83 ? 5.152 10.648 -0.651 1.00 80.12 83 LEU A N 1
ATOM 701 C CA . LEU A 1 83 ? 5.765 11.569 -1.605 1.00 80.12 83 LEU A CA 1
ATOM 702 C C . LEU A 1 83 ? 7.297 11.487 -1.579 1.00 80.12 83 LEU A C 1
ATOM 704 O O . LEU A 1 83 ? 7.927 11.476 -2.635 1.00 80.12 83 LEU A O 1
ATOM 708 N N . ILE A 1 84 ? 7.900 11.347 -0.394 1.00 79.50 84 ILE A N 1
ATOM 709 C CA . ILE A 1 84 ? 9.347 11.135 -0.240 1.00 79.50 84 ILE A CA 1
ATOM 710 C C . ILE A 1 84 ? 9.758 9.809 -0.884 1.00 79.50 84 ILE A C 1
ATOM 712 O O . ILE A 1 84 ? 10.689 9.791 -1.686 1.00 79.50 84 ILE A O 1
ATOM 716 N N . ILE A 1 85 ? 9.049 8.715 -0.585 1.00 76.44 85 ILE A N 1
ATOM 717 C CA . ILE A 1 85 ? 9.329 7.397 -1.175 1.00 76.44 85 ILE A CA 1
ATOM 718 C C . ILE A 1 85 ? 9.200 7.460 -2.700 1.00 76.44 85 ILE A C 1
ATOM 720 O O . ILE A 1 85 ? 10.091 6.987 -3.401 1.00 76.44 85 ILE A O 1
ATOM 724 N N . ALA A 1 86 ? 8.148 8.099 -3.222 1.00 74.94 86 ALA A N 1
ATOM 725 C CA . ALA A 1 86 ? 7.960 8.282 -4.659 1.00 74.94 86 ALA A CA 1
ATOM 726 C C . ALA A 1 86 ? 9.110 9.081 -5.297 1.00 74.94 86 ALA A C 1
ATOM 728 O O . ALA A 1 86 ? 9.613 8.695 -6.349 1.00 74.94 86 ALA A O 1
ATOM 729 N N . THR A 1 87 ? 9.569 10.149 -4.638 1.00 77.62 87 THR A N 1
ATOM 730 C CA . THR A 1 87 ? 10.686 10.981 -5.114 1.00 77.62 87 THR A CA 1
ATOM 731 C C . THR A 1 87 ? 12.006 10.209 -5.126 1.00 77.62 87 THR A C 1
ATOM 733 O O . THR A 1 87 ? 12.736 10.252 -6.114 1.00 77.62 87 THR A O 1
ATOM 736 N N . ILE A 1 88 ? 12.312 9.469 -4.056 1.00 78.69 88 ILE A N 1
ATOM 737 C CA . ILE A 1 88 ? 13.533 8.653 -3.964 1.00 78.69 88 ILE A CA 1
ATOM 738 C C . ILE A 1 88 ? 13.526 7.562 -5.035 1.00 78.69 88 ILE A C 1
ATOM 740 O O . ILE A 1 88 ? 14.531 7.367 -5.716 1.00 78.69 88 ILE A O 1
ATOM 744 N N . LEU A 1 89 ? 12.392 6.879 -5.214 1.00 74.38 89 LEU A N 1
ATOM 745 C CA . LEU A 1 89 ? 12.240 5.883 -6.269 1.00 74.38 89 LEU A CA 1
ATOM 746 C C . LEU A 1 89 ? 12.466 6.512 -7.639 1.00 74.38 89 LEU A C 1
ATOM 748 O O . LEU A 1 89 ? 13.283 6.004 -8.398 1.00 74.38 89 LEU A O 1
ATOM 752 N N . TYR A 1 90 ? 11.822 7.642 -7.931 1.00 77.75 90 TYR A N 1
ATOM 753 C CA . TYR A 1 90 ? 12.014 8.365 -9.187 1.00 77.75 90 TYR A CA 1
ATOM 754 C C . TYR A 1 90 ? 13.493 8.683 -9.461 1.00 77.75 90 TYR A C 1
ATOM 756 O O . TYR A 1 90 ? 13.978 8.431 -10.563 1.00 77.75 90 TYR A O 1
ATOM 764 N N . LEU A 1 91 ? 14.235 9.161 -8.455 1.00 77.62 91 LEU A N 1
ATOM 765 C CA . LEU A 1 91 ? 15.666 9.450 -8.588 1.00 77.62 91 LEU A CA 1
ATOM 766 C C . LEU A 1 91 ? 16.500 8.191 -8.863 1.00 77.62 91 LEU A C 1
ATOM 768 O O . LEU A 1 91 ? 17.329 8.206 -9.772 1.00 77.62 91 LEU A O 1
ATOM 772 N N . LEU A 1 92 ? 16.268 7.094 -8.134 1.00 76.75 92 LEU A N 1
ATOM 773 C CA . LEU A 1 92 ? 16.964 5.820 -8.368 1.00 76.75 92 LEU A CA 1
ATOM 774 C C . LEU A 1 92 ? 16.731 5.297 -9.788 1.00 76.75 92 LEU A C 1
ATOM 776 O O . LEU A 1 92 ? 17.651 4.799 -10.435 1.00 76.75 92 LEU A O 1
ATOM 780 N N . LEU A 1 93 ? 15.508 5.439 -10.290 1.00 71.25 93 LEU A N 1
ATOM 781 C CA . LEU A 1 93 ? 15.137 5.017 -11.635 1.00 71.25 93 LEU A CA 1
ATOM 782 C C . LEU A 1 93 ? 15.799 5.882 -12.700 1.00 71.25 93 LEU A C 1
ATOM 784 O O . LEU A 1 93 ? 16.326 5.350 -13.672 1.00 71.25 93 LEU A O 1
ATOM 788 N N . TRP A 1 94 ? 15.809 7.200 -12.505 1.00 76.19 94 TRP A N 1
ATOM 789 C CA . TRP A 1 94 ? 16.468 8.130 -13.415 1.00 76.19 94 TRP A CA 1
ATOM 790 C C . TRP A 1 94 ? 17.976 7.857 -13.511 1.00 76.19 94 TRP A C 1
ATOM 792 O O . TRP A 1 94 ? 18.533 7.858 -14.608 1.00 76.19 94 TRP A O 1
ATOM 802 N N . ILE A 1 95 ? 18.623 7.532 -12.387 1.00 79.62 95 ILE A N 1
ATOM 803 C CA . ILE A 1 95 ? 20.035 7.122 -12.355 1.00 79.62 95 ILE A CA 1
ATOM 804 C C . ILE A 1 95 ? 20.234 5.794 -13.101 1.00 79.62 95 ILE A C 1
ATOM 806 O O . ILE A 1 95 ? 21.109 5.701 -13.960 1.00 79.62 95 ILE A O 1
ATOM 810 N N . ASN A 1 96 ? 19.413 4.775 -12.825 1.00 73.69 96 ASN A N 1
ATOM 811 C CA . ASN A 1 96 ? 19.565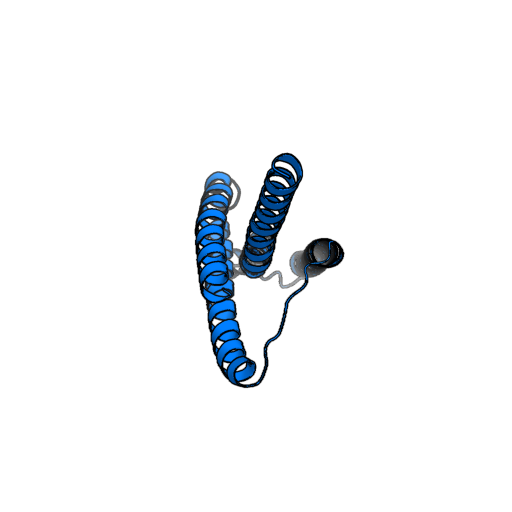 3.447 -13.431 1.00 73.69 96 ASN A CA 1
ATOM 812 C C . ASN A 1 96 ? 19.258 3.423 -14.936 1.00 73.69 96 ASN A C 1
ATOM 814 O O . ASN A 1 96 ? 19.922 2.695 -15.678 1.00 73.69 96 ASN A O 1
ATOM 818 N N . LEU A 1 97 ? 18.297 4.231 -15.400 1.00 73.19 97 LEU A N 1
ATOM 819 C CA . LEU A 1 97 ? 17.959 4.368 -16.821 1.00 73.19 97 LEU A CA 1
ATOM 820 C C . LEU A 1 97 ? 19.107 4.973 -17.633 1.00 73.19 97 LEU A C 1
ATOM 822 O O . LEU A 1 97 ? 19.340 4.539 -18.760 1.00 73.19 97 LEU A O 1
ATOM 826 N N . ASN A 1 98 ? 19.828 5.932 -17.047 1.00 77.88 98 ASN A N 1
ATOM 827 C CA . ASN A 1 98 ? 20.971 6.601 -17.672 1.00 77.88 98 ASN A CA 1
ATOM 828 C C . ASN A 1 98 ? 22.306 5.874 -17.437 1.00 77.88 98 ASN A C 1
ATOM 830 O O . ASN A 1 98 ? 23.345 6.322 -17.923 1.00 77.88 98 ASN A O 1
ATOM 834 N N . SER A 1 99 ? 22.307 4.767 -16.689 1.00 79.69 99 SER A N 1
ATOM 835 C CA . SER A 1 99 ? 23.519 3.991 -16.443 1.00 79.69 99 SER A CA 1
ATOM 836 C C . SER A 1 99 ? 23.906 3.162 -17.676 1.00 79.69 99 SER A C 1
ATOM 838 O O . SER A 1 99 ? 23.048 2.647 -18.397 1.00 79.69 99 SER A O 1
ATOM 840 N N . LEU A 1 100 ? 25.213 2.996 -17.903 1.00 70.06 100 LEU A N 1
ATOM 841 C CA . LEU A 1 100 ? 25.753 2.182 -19.002 1.00 70.06 100 LEU A CA 1
ATOM 842 C C . LEU A 1 100 ? 25.276 0.717 -18.934 1.00 70.06 100 LEU A C 1
ATOM 844 O O . LEU A 1 100 ? 24.992 0.109 -19.966 1.00 70.06 100 LEU A O 1
ATOM 848 N N . ASN A 1 101 ? 25.104 0.191 -17.717 1.00 74.12 101 ASN A N 1
ATOM 849 C CA . ASN A 1 101 ? 24.592 -1.150 -17.437 1.00 74.12 101 ASN A CA 1
ATOM 850 C C . ASN A 1 101 ? 23.123 -1.084 -17.014 1.00 74.12 101 ASN A C 1
ATOM 852 O O . ASN A 1 101 ? 22.773 -1.431 -15.890 1.00 74.12 101 ASN A O 1
ATOM 856 N N . ASN A 1 102 ? 22.267 -0.600 -17.913 1.00 71.25 102 ASN A N 1
ATOM 857 C CA . ASN A 1 102 ? 20.838 -0.482 -17.653 1.00 71.25 102 ASN A CA 1
ATOM 858 C C . ASN A 1 102 ? 20.210 -1.879 -17.410 1.00 71.25 102 ASN A C 1
ATOM 860 O O . ASN A 1 102 ? 20.081 -2.654 -18.366 1.00 71.25 102 ASN A O 1
ATOM 864 N N . PRO A 1 103 ? 19.773 -2.194 -16.171 1.00 66.94 103 PRO A N 1
ATOM 865 C CA . PRO A 1 103 ? 19.225 -3.508 -15.835 1.00 66.94 103 PRO A CA 1
ATOM 866 C C . PRO A 1 103 ? 17.865 -3.754 -16.500 1.00 66.94 103 PRO A C 1
ATOM 868 O O . PRO A 1 103 ? 17.453 -4.895 -16.654 1.00 66.94 103 PRO A O 1
ATOM 871 N N . TYR A 1 104 ? 17.172 -2.709 -16.957 1.00 67.81 104 TYR A N 1
ATOM 872 C CA . TYR A 1 104 ? 15.844 -2.794 -17.570 1.00 67.81 104 TYR A CA 1
ATOM 873 C C . TYR A 1 104 ? 15.862 -3.247 -19.038 1.00 67.81 104 TYR A C 1
ATOM 875 O O . TYR A 1 104 ? 14.798 -3.354 -19.650 1.00 67.81 104 TYR A O 1
ATOM 883 N N . LYS A 1 105 ? 17.047 -3.499 -19.615 1.00 70.31 105 LYS A N 1
ATOM 884 C CA . LYS A 1 105 ? 17.180 -4.080 -20.960 1.00 70.31 105 LYS A CA 1
ATOM 885 C C . LYS A 1 105 ? 16.763 -5.548 -21.004 1.00 70.31 105 LYS A C 1
ATOM 887 O O . LYS A 1 105 ? 16.242 -5.987 -22.025 1.00 70.31 105 LYS A O 1
ATOM 892 N N . GLU A 1 106 ? 16.955 -6.293 -19.918 1.00 74.69 106 GLU A N 1
ATOM 893 C CA . GLU A 1 106 ? 16.499 -7.680 -19.846 1.00 74.69 106 GLU A CA 1
ATOM 894 C C . GLU A 1 106 ? 15.047 -7.763 -19.368 1.00 74.69 106 GLU A C 1
ATOM 896 O O . GLU A 1 106 ? 14.620 -7.085 -18.428 1.00 74.69 106 GLU A O 1
ATOM 901 N N . THR A 1 107 ? 14.280 -8.646 -20.001 1.00 70.31 107 THR A N 1
ATOM 902 C CA . THR A 1 107 ? 12.830 -8.786 -19.819 1.00 70.31 107 THR A CA 1
ATOM 903 C C . THR A 1 107 ? 12.437 -9.106 -18.373 1.00 70.31 107 THR A C 1
ATOM 905 O O . THR A 1 107 ? 11.425 -8.609 -17.883 1.00 70.31 107 THR A O 1
ATOM 908 N N . ILE A 1 108 ? 13.255 -9.892 -17.665 1.00 69.44 108 ILE A N 1
ATOM 909 C CA . ILE A 1 108 ? 12.988 -10.338 -16.286 1.00 69.44 108 ILE A CA 1
ATOM 910 C C . ILE A 1 108 ? 13.101 -9.168 -15.299 1.00 69.44 108 ILE A C 1
ATOM 912 O O . ILE A 1 108 ? 12.204 -8.943 -14.481 1.00 69.44 108 ILE A O 1
ATOM 916 N N . TYR A 1 109 ? 14.174 -8.382 -15.403 1.00 70.06 109 TYR A N 1
ATOM 917 C CA . TYR A 1 109 ? 14.374 -7.192 -14.577 1.00 70.06 109 TYR A CA 1
ATOM 918 C C . TYR A 1 109 ? 13.396 -6.079 -14.947 1.00 70.06 109 TYR A C 1
ATOM 920 O O . TYR A 1 109 ? 12.951 -5.344 -14.068 1.00 70.06 109 TYR A O 1
ATOM 928 N N . ARG A 1 110 ? 12.983 -5.987 -16.218 1.00 68.44 110 ARG A N 1
ATOM 929 C CA . ARG A 1 110 ? 11.920 -5.065 -16.628 1.00 68.44 110 ARG A CA 1
ATOM 930 C C . ARG A 1 110 ? 10.604 -5.386 -15.930 1.00 68.44 110 ARG A C 1
ATOM 932 O O . ARG A 1 110 ? 9.963 -4.467 -15.463 1.00 68.44 110 ARG A O 1
ATOM 939 N N . LEU A 1 111 ? 10.212 -6.651 -15.797 1.00 66.69 111 LEU A N 1
ATOM 940 C CA . LEU A 1 111 ? 8.947 -7.019 -15.143 1.00 66.69 111 LEU A CA 1
ATOM 941 C C . LEU A 1 111 ? 8.959 -6.827 -13.620 1.00 66.69 111 LEU A C 1
ATOM 943 O O . LEU A 1 111 ? 7.914 -6.592 -13.023 1.00 66.69 111 LEU A O 1
ATOM 947 N N . THR A 1 112 ? 10.115 -6.925 -12.969 1.00 66.00 112 THR A N 1
ATOM 948 C CA . THR A 1 112 ? 10.209 -6.883 -11.496 1.00 66.00 112 THR A CA 1
ATOM 949 C C . THR A 1 112 ? 10.645 -5.528 -10.955 1.00 66.00 112 THR A C 1
ATOM 951 O O . THR A 1 112 ? 10.129 -5.077 -9.935 1.00 66.00 112 THR A O 1
ATOM 954 N N . LEU A 1 113 ? 11.572 -4.859 -11.638 1.00 70.50 113 LEU A N 1
ATOM 955 C CA . LEU A 1 113 ? 12.204 -3.628 -11.169 1.00 70.50 113 LEU A CA 1
ATOM 956 C C . LEU A 1 113 ? 11.685 -2.382 -11.890 1.00 70.50 113 LEU A C 1
ATOM 958 O O . LEU A 1 113 ? 12.211 -1.292 -11.647 1.00 70.50 113 LEU A O 1
ATOM 962 N N . TYR A 1 114 ? 10.670 -2.505 -12.759 1.00 74.56 114 TYR A N 1
ATOM 963 C CA . TYR A 1 114 ? 10.111 -1.320 -13.400 1.00 74.56 114 TYR A CA 1
ATOM 964 C C . TYR A 1 114 ? 9.591 -0.330 -12.348 1.00 74.56 114 TYR A C 1
ATOM 966 O O . TYR A 1 114 ? 8.925 -0.742 -11.390 1.00 74.56 114 TYR A O 1
ATOM 974 N N . PRO A 1 115 ? 9.810 0.978 -12.560 1.00 72.19 115 PRO A N 1
ATOM 975 C CA . PRO A 1 115 ? 9.279 2.049 -11.730 1.00 72.19 115 PRO A CA 1
ATOM 976 C C . PRO A 1 115 ? 7.857 1.855 -11.218 1.00 72.19 115 PRO A C 1
ATOM 978 O O . PRO A 1 115 ? 7.576 1.988 -10.026 1.00 72.19 115 PRO A O 1
ATOM 981 N N . SER A 1 116 ? 6.953 1.536 -12.139 1.00 76.81 116 SER A N 1
ATOM 982 C CA . SER A 1 116 ? 5.530 1.438 -11.867 1.00 76.81 116 SER A CA 1
ATOM 983 C C . SER A 1 116 ? 5.209 0.262 -10.949 1.00 76.81 116 SER A C 1
ATOM 985 O O . SER A 1 116 ? 4.291 0.350 -10.138 1.00 76.81 116 SER A O 1
ATOM 987 N N . ASN A 1 117 ? 6.000 -0.807 -11.009 1.00 80.56 117 ASN A N 1
ATOM 988 C CA . ASN A 1 117 ? 5.797 -2.014 -10.212 1.00 80.56 117 ASN A CA 1
ATOM 989 C C . ASN A 1 117 ? 6.291 -1.809 -8.786 1.00 80.56 117 ASN A C 1
ATOM 991 O O . ASN A 1 117 ? 5.631 -2.211 -7.832 1.00 80.56 117 ASN A O 1
ATOM 995 N N . ILE A 1 118 ? 7.398 -1.083 -8.621 1.00 81.25 118 ILE A N 1
ATOM 996 C CA . ILE A 1 118 ? 7.874 -0.680 -7.296 1.00 81.25 118 ILE A CA 1
ATOM 997 C C . ILE A 1 118 ? 6.900 0.328 -6.663 1.00 81.25 118 ILE A C 1
ATOM 999 O O . ILE A 1 118 ? 6.608 0.251 -5.467 1.00 81.25 118 ILE A O 1
ATOM 1003 N N . PHE A 1 119 ? 6.341 1.248 -7.454 1.00 82.69 119 PHE A N 1
ATOM 1004 C CA . PHE A 1 119 ? 5.333 2.195 -6.977 1.00 82.69 119 PHE A CA 1
ATOM 1005 C C . PHE A 1 119 ? 4.036 1.496 -6.545 1.00 82.69 119 PHE A C 1
ATOM 1007 O O . PHE A 1 119 ? 3.535 1.726 -5.447 1.00 82.69 119 PHE A O 1
ATOM 1014 N N . THR A 1 120 ? 3.505 0.596 -7.371 1.00 87.12 120 THR A N 1
ATOM 1015 C CA . THR A 1 120 ? 2.303 -0.179 -7.030 1.00 87.12 120 THR A CA 1
ATOM 1016 C C . THR A 1 120 ? 2.540 -1.097 -5.835 1.00 87.12 120 THR A C 1
ATOM 1018 O O . THR A 1 120 ? 1.694 -1.152 -4.943 1.00 87.12 120 THR A O 1
ATOM 1021 N N . PHE A 1 121 ? 3.712 -1.730 -5.739 1.00 86.75 121 PHE A N 1
ATOM 1022 C CA . PHE A 1 121 ? 4.123 -2.503 -4.568 1.00 86.75 121 PHE A CA 1
ATOM 1023 C C . PHE A 1 121 ? 4.166 -1.660 -3.293 1.00 86.75 121 PHE A C 1
ATOM 1025 O O . PHE A 1 121 ? 3.569 -2.035 -2.285 1.00 86.75 121 PHE A O 1
ATOM 1032 N N . THR A 1 122 ? 4.829 -0.503 -3.319 1.00 84.62 122 THR A N 1
ATOM 1033 C CA . THR A 1 122 ? 4.917 0.381 -2.144 1.00 84.62 122 THR A CA 1
ATOM 1034 C C . THR A 1 122 ? 3.552 0.940 -1.749 1.00 84.62 122 THR A C 1
ATOM 1036 O O . THR A 1 122 ? 3.233 0.992 -0.560 1.00 84.62 122 THR A O 1
ATOM 1039 N N . PHE A 1 123 ? 2.701 1.268 -2.722 1.00 86.62 123 PHE A N 1
ATOM 1040 C CA . PHE A 1 123 ? 1.312 1.647 -2.477 1.00 86.62 123 PHE A CA 1
ATOM 1041 C C . PHE A 1 123 ? 0.511 0.504 -1.831 1.00 86.62 123 PHE A C 1
ATOM 1043 O O . PHE A 1 123 ? -0.178 0.720 -0.830 1.00 86.62 123 PHE A O 1
ATOM 1050 N N . GLY A 1 124 ? 0.657 -0.725 -2.333 1.00 87.19 124 GLY A N 1
ATOM 1051 C CA . GLY A 1 124 ? 0.091 -1.933 -1.730 1.00 87.19 124 GLY A CA 1
ATOM 1052 C C . GLY A 1 124 ? 0.570 -2.137 -0.293 1.00 87.19 124 GLY A C 1
ATOM 105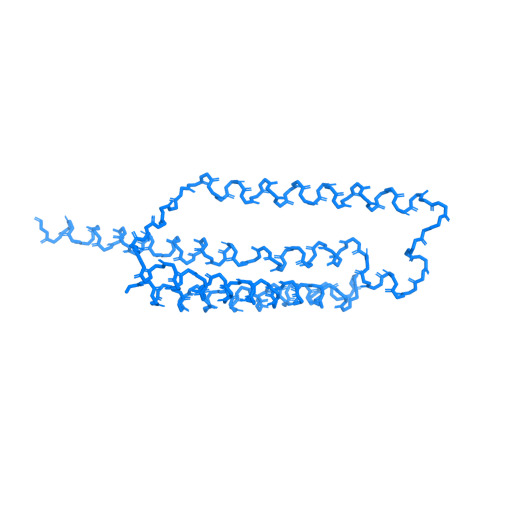3 O O . GLY A 1 124 ? -0.243 -2.353 0.602 1.00 87.19 124 GLY A O 1
ATOM 1054 N N . LEU A 1 125 ? 1.863 -1.954 -0.032 1.00 86.06 125 LEU A N 1
ATOM 1055 C CA . LEU A 1 125 ? 2.461 -2.088 1.298 1.00 86.06 125 LEU A CA 1
ATOM 1056 C C . LEU A 1 125 ? 1.894 -1.069 2.302 1.00 86.06 125 LEU A C 1
ATOM 1058 O O . LEU A 1 125 ? 1.685 -1.370 3.479 1.00 86.06 125 LEU A O 1
ATOM 1062 N N . LEU A 1 126 ? 1.610 0.145 1.834 1.00 84.75 126 LEU A N 1
ATOM 1063 C CA . LEU A 1 126 ? 1.139 1.259 2.657 1.00 84.75 126 LEU A CA 1
ATOM 1064 C C . LEU A 1 126 ? -0.392 1.346 2.764 1.00 84.75 126 LEU A C 1
ATOM 1066 O O . LEU A 1 126 ? -0.907 2.038 3.649 1.00 84.75 126 LEU A O 1
ATOM 1070 N N . SER A 1 127 ? -1.122 0.588 1.942 1.00 85.62 127 SER A N 1
ATOM 1071 C CA . SER A 1 127 ? -2.592 0.545 1.905 1.00 85.62 127 SER A CA 1
ATOM 1072 C C . SER A 1 127 ? -3.239 0.191 3.252 1.00 85.62 127 SER A C 1
ATOM 1074 O O . SER A 1 127 ? -4.340 0.648 3.565 1.00 85.62 127 SER A O 1
ATOM 1076 N N . TRP A 1 128 ? -2.529 -0.544 4.110 1.00 82.69 128 TRP A N 1
ATOM 1077 C CA . TRP A 1 128 ? -3.011 -0.889 5.445 1.00 82.69 128 TRP A CA 1
ATOM 1078 C C . TRP A 1 128 ? -3.229 0.340 6.344 1.00 82.69 128 TRP A C 1
ATOM 1080 O O . TRP A 1 128 ? -4.227 0.435 7.063 1.00 82.69 128 TRP A O 1
ATOM 1090 N N . ASN A 1 129 ? -2.331 1.328 6.271 1.00 81.06 129 ASN A N 1
ATOM 1091 C CA . ASN A 1 129 ? -2.457 2.563 7.051 1.00 81.06 129 ASN A CA 1
ATOM 1092 C C . ASN A 1 129 ? -3.711 3.350 6.644 1.00 81.06 129 ASN A C 1
ATOM 1094 O O . ASN A 1 129 ? -4.390 3.918 7.501 1.00 81.06 129 ASN A O 1
ATOM 1098 N N . LEU A 1 130 ? -4.055 3.330 5.353 1.00 80.12 130 LEU A N 1
ATOM 1099 C CA . LEU A 1 130 ? -5.279 3.941 4.837 1.00 80.12 130 LEU A CA 1
ATOM 1100 C C . LEU A 1 130 ? -6.527 3.223 5.356 1.00 80.12 130 LEU A C 1
ATOM 1102 O O . LEU A 1 130 ? -7.462 3.886 5.803 1.00 80.12 130 LEU A O 1
ATOM 1106 N N . ALA A 1 131 ? -6.530 1.890 5.399 1.00 84.00 131 ALA A N 1
ATOM 1107 C CA . ALA A 1 131 ? -7.651 1.136 5.962 1.00 84.00 131 ALA A CA 1
ATOM 1108 C C . ALA A 1 131 ? -7.881 1.453 7.452 1.00 84.00 131 ALA A C 1
ATOM 1110 O O . ALA A 1 131 ? -9.025 1.663 7.866 1.00 84.00 131 ALA A O 1
ATOM 1111 N N . ILE A 1 132 ? -6.812 1.571 8.252 1.00 79.94 132 ILE A N 1
ATOM 1112 C CA . ILE A 1 132 ? -6.907 2.013 9.655 1.00 79.94 132 ILE A CA 1
ATOM 1113 C C . ILE A 1 132 ? -7.499 3.424 9.741 1.00 79.94 132 ILE A C 1
ATOM 1115 O O . ILE A 1 132 ? -8.378 3.679 10.573 1.00 79.94 132 ILE A O 1
ATOM 1119 N N . LEU A 1 133 ? -7.029 4.346 8.898 1.00 80.06 133 LEU A N 1
ATOM 1120 C CA . LEU A 1 133 ? -7.500 5.730 8.875 1.00 80.06 133 LEU A CA 1
ATOM 1121 C C . LEU A 1 133 ? -8.993 5.813 8.544 1.00 80.06 133 LEU A C 1
ATOM 1123 O O . LEU A 1 133 ? -9.746 6.445 9.288 1.00 80.06 133 LEU A O 1
ATOM 1127 N N . ILE A 1 134 ? -9.435 5.120 7.493 1.00 81.62 134 ILE A N 1
ATOM 1128 C CA . ILE A 1 134 ? -10.840 5.068 7.069 1.00 81.62 134 ILE A CA 1
ATOM 1129 C C . ILE A 1 134 ? -11.709 4.474 8.183 1.00 81.62 134 ILE A C 1
ATOM 1131 O O . ILE A 1 134 ? -12.698 5.087 8.592 1.00 81.62 134 ILE A O 1
ATOM 1135 N N . ALA A 1 135 ? -11.320 3.324 8.742 1.00 82.75 135 ALA A N 1
ATOM 1136 C CA . ALA A 1 135 ? -12.060 2.674 9.825 1.00 82.75 135 ALA A CA 1
ATOM 1137 C C . ALA A 1 135 ? -12.225 3.588 11.045 1.00 82.75 135 ALA A C 1
ATOM 1139 O O . ALA A 1 135 ? -13.282 3.634 11.682 1.00 82.75 135 ALA A O 1
ATOM 1140 N N . SER A 1 136 ? -11.181 4.345 11.363 1.00 77.44 136 SER A N 1
ATOM 1141 C CA . SER A 1 136 ? -11.185 5.274 12.485 1.00 77.44 136 SER A CA 1
ATOM 1142 C C . SER A 1 136 ? -12.028 6.515 12.229 1.00 77.44 136 SER A C 1
ATOM 1144 O O . SER A 1 136 ? -12.711 6.991 13.136 1.00 77.44 136 SER A O 1
ATOM 1146 N N . PHE A 1 137 ? -12.017 7.032 11.001 1.00 79.94 137 PHE A N 1
ATOM 1147 C CA . PHE A 1 137 ? -12.868 8.147 10.603 1.00 79.94 137 PHE A CA 1
ATOM 1148 C C . PHE A 1 137 ? -14.353 7.766 10.678 1.00 79.94 137 PHE A C 1
ATOM 1150 O O . PHE A 1 137 ? -15.152 8.503 11.259 1.00 79.94 137 PHE A O 1
ATOM 1157 N N . ILE A 1 138 ? -14.711 6.569 10.198 1.00 81.94 138 ILE A N 1
ATOM 1158 C CA . ILE A 1 138 ? -16.067 6.004 10.311 1.00 81.94 138 ILE A CA 1
ATOM 1159 C C . ILE A 1 138 ? -16.476 5.844 11.781 1.00 81.94 138 ILE A C 1
ATOM 1161 O O . ILE A 1 138 ? -17.612 6.124 12.159 1.00 81.94 138 ILE A O 1
ATOM 1165 N N . LYS A 1 139 ? -15.555 5.403 12.644 1.00 80.50 139 LYS A N 1
ATOM 1166 C CA . LYS A 1 139 ? -15.826 5.287 14.080 1.00 80.50 139 LYS A CA 1
ATOM 1167 C C . LYS A 1 139 ? -16.107 6.656 14.712 1.00 80.50 139 LYS A C 1
ATOM 1169 O O . LYS A 1 139 ? -17.120 6.813 15.386 1.00 80.50 139 LYS A O 1
ATOM 1174 N N . LYS A 1 140 ? -15.256 7.651 14.446 1.00 80.56 140 LYS A N 1
ATOM 1175 C CA . LYS A 1 140 ? -15.377 9.008 15.004 1.00 80.56 140 LYS A CA 1
ATOM 1176 C C . LYS A 1 140 ? -16.652 9.728 14.550 1.00 80.56 140 LYS A C 1
ATOM 1178 O O . LYS A 1 140 ? -17.253 10.459 15.330 1.00 80.56 140 LYS A O 1
ATOM 1183 N N . THR A 1 141 ? -17.062 9.540 13.298 1.00 78.75 141 THR A N 1
ATOM 1184 C CA . THR A 1 141 ? -18.306 10.122 12.764 1.00 78.75 141 THR A CA 1
ATOM 1185 C C . THR A 1 141 ? -19.545 9.500 13.406 1.00 78.75 141 THR A C 1
ATOM 1187 O O . THR A 1 141 ? -20.449 10.237 13.793 1.00 78.75 141 THR A O 1
ATOM 1190 N N . LYS A 1 142 ? -19.557 8.178 13.630 1.00 80.44 142 LYS A N 1
ATOM 1191 C CA . LYS A 1 142 ? -20.639 7.507 14.374 1.00 80.44 142 LYS A CA 1
ATOM 1192 C C . LYS A 1 142 ? -20.742 7.967 15.829 1.00 80.44 142 LYS A C 1
ATOM 1194 O O . LYS A 1 142 ? -21.846 8.201 16.302 1.00 80.44 142 LYS A O 1
ATOM 1199 N N . GLU A 1 143 ? -19.614 8.124 16.520 1.00 79.56 143 GLU A N 1
ATOM 1200 C CA . GLU A 1 143 ? -19.593 8.614 17.909 1.00 79.56 143 GLU A CA 1
ATOM 1201 C C . GLU A 1 143 ? -20.136 10.049 18.024 1.00 79.56 143 GLU A C 1
ATOM 1203 O O . GLU A 1 143 ? -20.885 10.345 18.949 1.00 79.56 143 GLU A O 1
ATOM 1208 N N . ARG A 1 144 ? -19.825 10.929 17.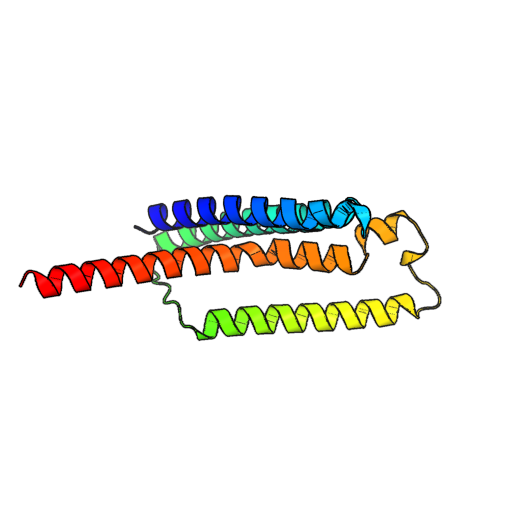060 1.00 73.50 144 ARG A N 1
ATOM 1209 C CA . ARG A 1 144 ? -20.398 12.287 17.003 1.00 73.50 144 ARG A CA 1
ATOM 1210 C C . ARG A 1 144 ? -21.907 12.269 16.774 1.00 73.50 144 ARG A C 1
ATOM 1212 O O . ARG A 1 144 ? -22.630 12.861 17.561 1.00 73.50 144 ARG A O 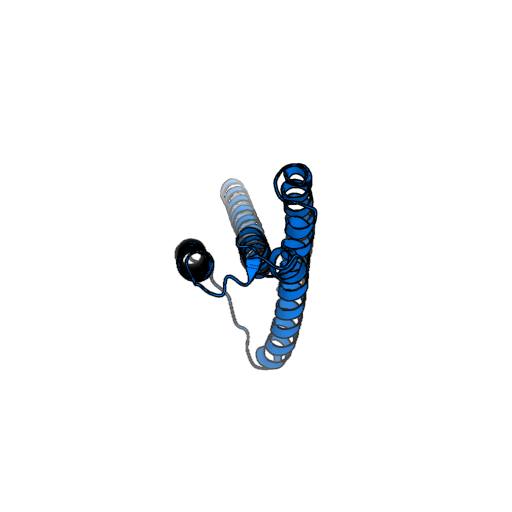1
ATOM 1219 N N . SER A 1 145 ? -22.369 11.526 15.766 1.00 74.31 145 SER A N 1
ATOM 1220 C CA . SER A 1 145 ? -23.801 11.408 15.467 1.00 74.31 145 SER A CA 1
ATOM 1221 C C . SER A 1 145 ? -24.606 10.883 16.656 1.00 74.31 145 SER A C 1
ATOM 1223 O O . SER A 1 145 ? -25.719 11.349 16.869 1.00 74.31 145 SER A O 1
ATOM 1225 N N . PHE A 1 146 ? -24.056 9.934 17.421 1.00 73.69 146 PHE A N 1
ATOM 1226 C CA . PHE A 1 146 ? -24.709 9.402 18.617 1.00 73.69 146 PHE A CA 1
ATOM 1227 C C . PHE A 1 146 ? -24.817 10.456 19.730 1.00 73.69 146 PHE A C 1
ATOM 1229 O O . PHE A 1 146 ? -25.887 10.634 20.311 1.00 73.69 146 PHE A O 1
ATOM 1236 N N . ASN A 1 147 ? -23.740 11.201 19.993 1.00 73.56 147 ASN A N 1
ATOM 1237 C CA . ASN A 1 147 ? -23.758 12.275 20.989 1.00 73.56 147 ASN A CA 1
ATOM 1238 C C . ASN A 1 147 ? -24.718 13.413 20.598 1.00 73.56 147 ASN A C 1
ATOM 1240 O O . ASN A 1 147 ? -25.404 13.950 21.463 1.00 73.56 147 ASN A O 1
ATOM 1244 N N . ASP A 1 148 ? -24.821 13.735 19.305 1.00 73.38 148 ASP A N 1
ATOM 1245 C CA . ASP A 1 148 ? -25.757 14.746 18.801 1.00 73.38 148 ASP A CA 1
ATOM 1246 C C . ASP A 1 148 ? -27.223 14.309 18.954 1.00 73.38 148 ASP A C 1
ATOM 1248 O O . ASP A 1 148 ? -28.080 15.139 19.246 1.00 73.38 148 ASP A O 1
ATOM 1252 N N . THR A 1 149 ? -27.530 13.013 18.799 1.00 71.00 149 THR A N 1
ATOM 1253 C CA . THR A 1 149 ? -28.875 12.486 19.092 1.00 71.00 149 THR A CA 1
ATOM 1254 C C . THR A 1 149 ? -29.204 12.525 20.579 1.00 71.00 149 THR A C 1
ATOM 1256 O O . THR A 1 149 ? -30.303 12.941 20.928 1.00 71.00 149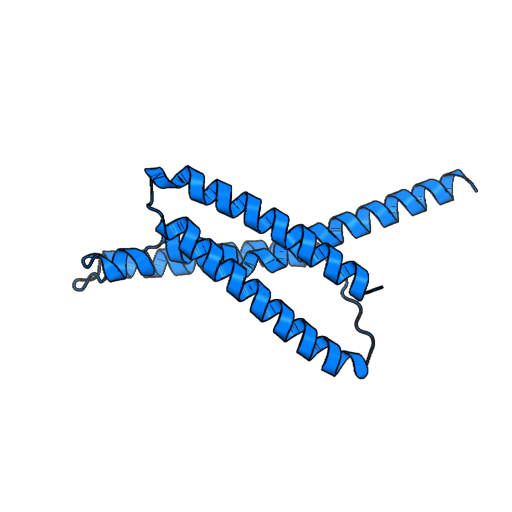 THR A O 1
ATOM 1259 N N . VAL A 1 150 ? -28.258 12.159 21.452 1.00 70.94 150 VAL A N 1
ATOM 1260 C CA . VAL A 1 150 ? -28.462 12.177 22.910 1.00 70.94 150 VAL A CA 1
ATOM 1261 C C . VAL A 1 150 ? -28.708 13.604 23.410 1.00 70.94 150 VAL A C 1
ATOM 1263 O O . VAL A 1 150 ? -29.661 13.827 24.148 1.00 70.94 150 VAL A O 1
ATOM 1266 N N . ASN A 1 151 ? -27.935 14.585 22.937 1.00 67.50 151 ASN A N 1
ATOM 1267 C CA . ASN A 1 151 ? -28.101 16.000 23.300 1.00 67.50 151 ASN A CA 1
ATOM 1268 C C . ASN A 1 151 ? -29.394 16.651 22.770 1.00 67.50 151 ASN A C 1
ATOM 1270 O O . ASN A 1 151 ? -29.680 17.784 23.132 1.00 67.50 151 ASN A O 1
ATOM 1274 N N . ARG A 1 152 ? -30.142 15.997 21.870 1.00 67.19 152 ARG A N 1
ATOM 1275 C CA . ARG A 1 152 ? -31.457 16.476 21.397 1.00 67.19 152 ARG A CA 1
ATOM 1276 C C . ARG A 1 152 ? -32.629 15.866 22.165 1.00 67.19 152 ARG A C 1
ATOM 1278 O O . ARG A 1 152 ? -33.742 16.364 22.052 1.00 67.19 152 ARG A O 1
ATOM 1285 N N . THR A 1 153 ? -32.396 14.764 22.875 1.00 65.19 153 THR A N 1
ATOM 1286 C CA . THR A 1 153 ? -33.411 14.041 23.661 1.00 65.19 153 THR A CA 1
ATOM 1287 C C . THR A 1 153 ? -33.443 14.427 25.141 1.00 65.19 153 THR A C 1
ATOM 1289 O O . THR A 1 153 ? -34.372 14.020 25.833 1.00 65.19 153 THR A O 1
ATOM 1292 N N . TYR A 1 154 ? -32.457 15.193 25.610 1.00 51.78 154 TYR A N 1
ATOM 1293 C CA . TYR A 1 154 ? -32.360 15.757 26.960 1.00 51.78 154 TYR A CA 1
ATOM 1294 C C . TYR A 1 154 ? -32.260 17.277 26.872 1.00 51.78 154 TYR A C 1
ATOM 1296 O O . TYR A 1 154 ? -32.727 17.938 27.823 1.00 51.78 154 TYR A O 1
#

pLDDT: mean 75.11, std 11.1, range [42.88, 90.75]

Sequence (154 aa):
MEYQFANKVVKIYLIWTLIWAVIFGSFYFLLDESLVLGFLIGAALAYVIFNLKQMTLNWVLNQKKFRFKLNSRFLLIFFINMLIIATILYLLLWINLNSLNNPYKETIYRLTLYPSNIFTFTFGLLSWNLAILIASFIKKTKERSFNDTVNRTY

Foldseek 3Di:
DVVVLVVQLVVLLVVLLVVVLVVQVVCCVPQHPLLSVLQVLLQVVLVVVVVVVVVVCVVCCVPPDDDDDDDVVVVVVLVVVLVVVLVVLVVVQVVLCPDPPNVCVDPVCVSCVPSSSPNSSVCSNSSSVVSSVVSVVVVVVVVVVVVVVVVVVD